Protein AF-A0A821LWZ6-F1 (afdb_monomer)

Solvent-accessible surface area (backbone atoms only — not comparable to full-atom values): 9402 Å² total; per-residue (Å²): 133,63,68,78,78,70,54,92,80,86,89,84,86,63,91,90,54,86,70,53,83,99,54,74,56,70,86,57,78,72,82,63,74,65,95,84,53,91,88,65,79,81,50,71,67,59,50,50,51,46,51,51,29,56,57,59,69,65,64,86,78,85,86,83,87,82,83,76,86,88,65,84,54,66,72,60,50,54,41,52,56,24,51,75,71,74,58,67,51,70,69,48,52,55,56,53,56,59,69,39,74,70,42,103,70,32,74,53,63,79,37,88,76,44,58,75,54,86,84,86,69,95,46,66,85,59,46,54,61,54,50,54,54,56,51,64,77,73,109

Sequence (139 aa):
PVPFGGVNVIFFGDYLQYRPVYDAPLHTDFSLPSKKKSGKLPTEKEIQ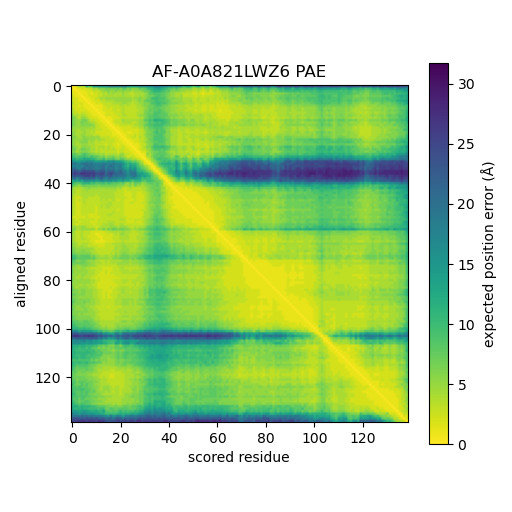QRVARSLILQINCVVKLTQQMRTEDPRYLQLLERLRHGQCNYDDYELLLTRVVGQSSVGSLHDEPWNKAPILVFRNEVQTPLNNKAAVHKA

pLDDT: mean 87.64, std 10.19, range [50.84, 98.25]

Secondary structure (DSSP, 8-state):
--GGGG--------TTSPPPTTS--TTS---SPPTT-TTPPPPHHHHHHHHHHHHHTT-----------S---HHHHHHHHHHHTT---HHHHHHHHTT-TTSTT---TTSTTGGGSPPP-S-HHHHHHHHHHHHHTT-

Radius of gyration: 22.57 Å; Cα contacts (8 Å, |Δi|>4): 52; chains: 1; bounding box: 48×43×63 Å

Foldseek 3Di:
DPQVVPDDDDDDDDPLDDADDPDGDLCDDLVDPPPPDDPDDDDPVSVVSVVSNVSVVPPPDDDDDDDDDPDPPPVVVVLVVCVSVVNHDPVSVVVVVCVDEVDPNHPDCCDPPNVPDDDDDDDPVVVVVVVVVVVVVVD

Mean predicted aligned error: 7.14 Å

Structure (mmCIF, N/CA/C/O backbone):
data_AF-A0A821LWZ6-F1
#
_entry.id   AF-A0A821LWZ6-F1
#
loop_
_atom_site.group_PDB
_atom_site.id
_atom_site.type_symbol
_atom_site.label_atom_id
_atom_site.label_alt_id
_atom_site.label_comp_id
_atom_site.label_asym_id
_atom_site.label_entity_id
_atom_site.label_seq_id
_atom_site.pdbx_PDB_ins_code
_atom_site.Cartn_x
_atom_site.Cartn_y
_atom_site.Cartn_z
_atom_site.occupancy
_atom_site.B_iso_or_equiv
_atom_site.auth_seq_id
_atom_site.auth_comp_id
_atom_site.auth_asym_id
_atom_site.auth_atom_id
_atom_site.pdbx_PDB_model_num
ATOM 1 N N . PRO A 1 1 ? -23.969 3.400 25.327 1.00 71.62 1 PRO A N 1
ATOM 2 C CA . PRO A 1 1 ? -23.957 4.304 24.149 1.00 71.62 1 PRO A CA 1
ATOM 3 C C . PRO A 1 1 ? -24.166 3.505 22.862 1.00 71.62 1 PRO A C 1
ATOM 5 O O . PRO A 1 1 ? -23.593 2.426 22.735 1.00 71.62 1 PRO A O 1
ATOM 8 N N . VAL A 1 2 ? -24.989 4.010 21.940 1.00 88.56 2 VAL A N 1
ATOM 9 C CA . VAL A 1 2 ? -25.147 3.390 20.616 1.00 88.56 2 VAL A CA 1
ATOM 10 C C . VAL A 1 2 ? -23.836 3.580 19.832 1.00 88.56 2 VAL A C 1
ATOM 12 O O . VAL A 1 2 ? -23.308 4.699 19.839 1.00 88.56 2 VAL A O 1
ATOM 15 N N . PRO A 1 3 ? -23.283 2.531 19.191 1.00 89.19 3 PRO A N 1
ATOM 16 C CA . PRO A 1 3 ? -22.088 2.639 18.352 1.00 89.19 3 PRO A CA 1
ATOM 17 C C . PRO A 1 3 ? -22.213 3.783 17.347 1.00 89.19 3 PRO A C 1
ATOM 19 O O . PRO A 1 3 ? -23.260 3.931 16.720 1.00 89.19 3 PRO A O 1
ATOM 22 N N . PHE A 1 4 ? -21.175 4.616 17.229 1.00 89.44 4 PHE A N 1
ATOM 23 C CA . PHE A 1 4 ? -21.144 5.764 16.307 1.00 89.44 4 PHE A CA 1
ATOM 24 C C . PHE A 1 4 ? -22.374 6.695 16.391 1.00 89.44 4 PHE A C 1
ATOM 26 O O . PHE A 1 4 ? -22.739 7.336 15.410 1.00 89.44 4 PHE A O 1
ATOM 33 N N . GLY A 1 5 ? -23.054 6.754 17.544 1.00 92.06 5 GLY A N 1
ATOM 34 C CA . GLY A 1 5 ? -24.268 7.561 17.706 1.00 92.06 5 GLY A CA 1
ATOM 35 C C . GLY A 1 5 ? -25.465 7.080 16.876 1.00 92.06 5 GLY A C 1
ATOM 36 O O . GLY A 1 5 ? -26.381 7.859 16.642 1.00 92.06 5 GLY A O 1
ATOM 37 N N . GLY A 1 6 ? -25.467 5.821 16.423 1.00 92.12 6 GLY A N 1
ATOM 38 C CA . GLY A 1 6 ? -26.525 5.260 15.575 1.00 92.12 6 GLY A CA 1
ATOM 39 C C . GLY A 1 6 ? -26.341 5.514 14.078 1.00 92.12 6 GLY A C 1
ATOM 40 O O . GLY A 1 6 ? -27.242 5.217 13.299 1.00 92.12 6 GLY A O 1
ATOM 41 N N . VAL A 1 7 ? -25.188 6.046 13.662 1.00 92.94 7 VAL A N 1
ATOM 42 C CA . VAL A 1 7 ? -24.859 6.263 12.249 1.00 92.94 7 VAL A CA 1
ATOM 43 C C . VAL A 1 7 ? -24.308 4.980 11.626 1.00 92.94 7 VAL A C 1
ATOM 45 O O . VAL A 1 7 ? -23.454 4.310 12.207 1.00 92.94 7 VAL A O 1
ATOM 48 N N . ASN A 1 8 ? -24.756 4.665 10.409 1.00 91.50 8 ASN A N 1
ATOM 49 C CA . ASN A 1 8 ? -24.160 3.602 9.601 1.00 91.50 8 ASN A CA 1
ATOM 50 C C . ASN A 1 8 ? -22.789 4.050 9.084 1.00 91.50 8 ASN A C 1
ATOM 52 O O . ASN A 1 8 ? -22.690 5.050 8.373 1.00 91.50 8 ASN A O 1
ATOM 56 N N . VAL A 1 9 ? -21.740 3.297 9.414 1.00 90.75 9 VAL A N 1
ATOM 57 C CA . VAL A 1 9 ? -20.360 3.613 9.025 1.00 90.75 9 VAL A CA 1
ATOM 58 C C . VAL A 1 9 ? -19.803 2.500 8.147 1.00 90.75 9 VAL A C 1
ATOM 60 O O . VAL A 1 9 ? -19.878 1.326 8.503 1.00 90.75 9 VAL A O 1
ATOM 63 N N . ILE A 1 10 ? -19.219 2.879 7.009 1.00 93.25 10 ILE A N 1
ATOM 64 C CA . ILE A 1 10 ? -18.520 1.968 6.099 1.00 93.25 10 ILE A CA 1
ATOM 65 C C . ILE A 1 10 ? -17.066 2.421 6.004 1.00 93.25 10 ILE A C 1
ATOM 67 O O . ILE A 1 10 ? -16.788 3.573 5.672 1.00 93.25 10 ILE A O 1
ATOM 71 N N . PHE A 1 11 ? -16.139 1.508 6.289 1.00 91.25 11 PHE A N 1
ATOM 72 C CA . PHE A 1 11 ? -14.706 1.752 6.168 1.00 91.25 11 PHE A CA 1
ATOM 73 C C . PHE A 1 11 ? -14.167 1.120 4.886 1.00 91.25 11 PHE A C 1
ATOM 75 O O . PHE A 1 11 ? -14.448 -0.040 4.592 1.00 91.25 11 PHE A O 1
ATOM 82 N N . PHE A 1 12 ? -13.334 1.868 4.165 1.00 93.25 12 PHE A N 1
ATOM 83 C CA . PHE A 1 12 ? -12.566 1.376 3.025 1.00 93.25 12 PHE A CA 1
ATOM 84 C C . PHE A 1 12 ? -11.083 1.579 3.305 1.00 93.25 12 PHE A C 1
ATOM 86 O O . PHE A 1 12 ? -10.682 2.604 3.855 1.00 93.25 12 PHE A O 1
ATOM 93 N N . GLY A 1 13 ? -10.258 0.613 2.920 1.00 91.12 13 GLY A N 1
ATOM 94 C CA . GLY A 1 13 ? -8.819 0.740 3.072 1.00 91.12 13 GLY A CA 1
ATOM 95 C C . GLY A 1 13 ? -8.074 -0.557 2.818 1.00 91.12 13 GLY A C 1
ATOM 96 O O . GLY A 1 13 ? -8.663 -1.610 2.580 1.00 91.12 13 GLY A O 1
ATOM 97 N N . ASP A 1 14 ? -6.755 -0.452 2.893 1.00 91.12 14 ASP A N 1
ATOM 98 C CA . ASP A 1 14 ? -5.827 -1.567 2.803 1.00 91.12 14 ASP A CA 1
ATOM 99 C C . ASP A 1 14 ? -4.796 -1.427 3.929 1.00 91.12 14 ASP A C 1
ATOM 101 O O . ASP A 1 14 ? -4.013 -0.478 3.955 1.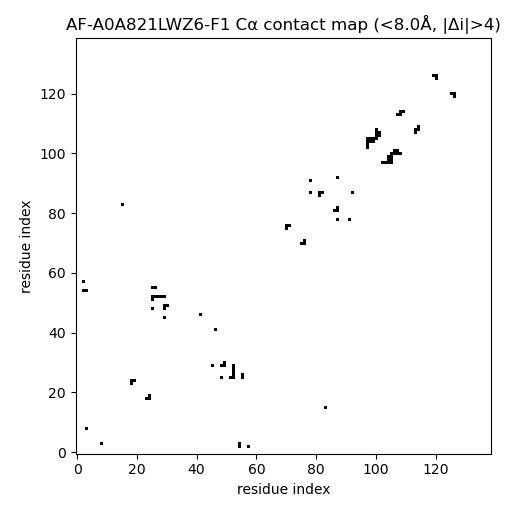00 91.12 14 ASP A O 1
ATOM 105 N N . TYR A 1 15 ? -4.798 -2.368 4.875 1.00 86.06 15 TYR A N 1
ATOM 106 C CA . TYR A 1 15 ? -3.916 -2.327 6.045 1.00 86.06 15 TYR A CA 1
ATOM 107 C C . TYR A 1 15 ? -2.433 -2.544 5.723 1.00 86.06 15 TYR A C 1
ATOM 109 O O . TYR A 1 15 ? -1.598 -2.364 6.607 1.00 86.06 15 TYR A O 1
ATOM 117 N N . LEU A 1 16 ? -2.103 -2.918 4.485 1.00 87.38 16 LEU A N 1
ATOM 118 C CA . LEU A 1 16 ? -0.723 -3.064 4.021 1.00 87.38 16 LEU A CA 1
ATOM 119 C C . LEU A 1 16 ? -0.162 -1.780 3.397 1.00 87.38 16 LEU A C 1
ATOM 121 O O . LEU A 1 16 ? 0.987 -1.759 2.962 1.00 87.38 16 LEU A O 1
ATOM 125 N N . GLN A 1 17 ? -0.950 -0.703 3.371 1.00 88.06 17 GLN A N 1
ATOM 126 C CA . GLN A 1 17 ? -0.466 0.631 3.026 1.00 88.06 17 GLN A CA 1
ATOM 127 C C . GLN A 1 17 ? 0.216 1.313 4.227 1.00 88.06 17 GLN A C 1
ATOM 129 O O . GLN A 1 17 ? 0.478 0.703 5.267 1.00 88.06 17 GLN A O 1
ATOM 134 N N . TYR A 1 18 ? 0.555 2.596 4.073 1.00 90.38 18 TYR A N 1
ATOM 135 C CA . TYR A 1 18 ? 1.236 3.365 5.107 1.00 90.38 18 TYR A CA 1
ATOM 136 C C . TYR A 1 18 ? 0.435 3.419 6.408 1.00 90.38 18 TYR A C 1
ATOM 138 O O . TYR A 1 18 ? -0.776 3.644 6.426 1.00 90.38 18 TYR A O 1
ATOM 146 N N . ARG A 1 19 ? 1.148 3.253 7.522 1.00 91.75 19 ARG A N 1
ATOM 147 C CA . ARG A 1 19 ? 0.584 3.471 8.854 1.00 91.75 19 ARG A CA 1
ATOM 148 C C . ARG A 1 19 ? 0.272 4.959 9.054 1.00 91.75 19 ARG A C 1
ATOM 150 O O . ARG A 1 19 ? 0.945 5.796 8.448 1.00 91.75 19 ARG A O 1
ATOM 157 N N . PRO A 1 20 ? -0.681 5.298 9.940 1.00 91.38 20 PRO A N 1
ATOM 158 C CA . PRO A 1 20 ? -0.900 6.680 10.349 1.00 91.38 20 PRO A CA 1
ATOM 159 C C . PRO A 1 20 ? 0.406 7.340 10.807 1.00 91.38 20 PRO A C 1
ATOM 161 O O . PRO A 1 20 ? 1.156 6.772 11.603 1.00 91.38 20 PRO A O 1
ATOM 164 N N . VAL A 1 21 ? 0.696 8.537 10.299 1.00 92.12 21 VAL A N 1
ATOM 165 C CA . VAL A 1 21 ? 1.895 9.288 10.690 1.00 92.12 21 VAL A CA 1
ATOM 166 C C . VAL A 1 21 ? 1.672 9.872 12.086 1.00 92.12 21 VAL A C 1
ATOM 168 O O . VAL A 1 21 ? 0.629 10.464 12.343 1.00 92.12 21 VAL A O 1
ATOM 171 N N . TYR A 1 22 ? 2.643 9.699 12.987 1.00 89.75 22 TYR A N 1
ATOM 172 C CA . TYR A 1 22 ? 2.572 10.123 14.399 1.00 89.75 22 TYR A CA 1
ATOM 173 C C . TYR A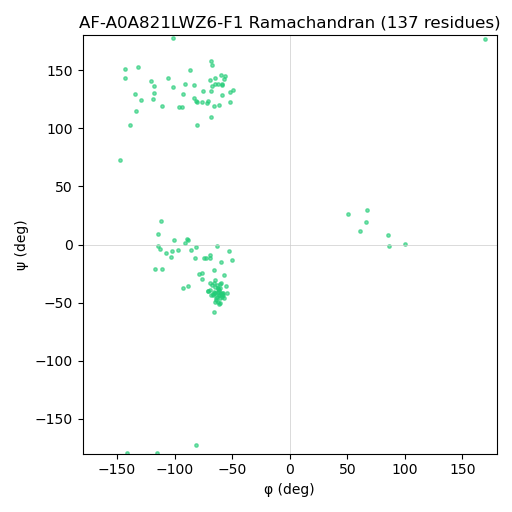 1 22 ? 1.457 9.478 15.239 1.00 89.75 22 TYR A C 1
ATOM 175 O O . TYR A 1 22 ? 1.222 9.886 16.382 1.00 89.75 22 TYR A O 1
ATOM 183 N N . ASP A 1 23 ? 0.803 8.437 14.724 1.00 88.94 23 ASP A N 1
ATOM 184 C CA . ASP A 1 23 ? -0.220 7.713 15.467 1.00 88.94 23 ASP A CA 1
ATOM 185 C C . ASP A 1 23 ? -0.173 6.202 15.222 1.00 88.94 23 ASP A C 1
ATOM 187 O O . ASP A 1 23 ? 0.705 5.685 14.529 1.00 88.94 23 ASP A O 1
ATOM 191 N N . ALA A 1 24 ? -1.087 5.474 15.855 1.00 87.44 24 ALA A N 1
ATOM 192 C CA . ALA A 1 24 ? -1.168 4.025 15.770 1.00 87.44 24 ALA A CA 1
ATOM 193 C C . ALA A 1 24 ? -2.348 3.572 14.888 1.00 87.44 24 ALA A C 1
ATOM 195 O O . ALA A 1 24 ? -3.422 4.173 14.940 1.00 87.44 24 ALA A O 1
ATOM 196 N N . PRO A 1 25 ? -2.198 2.486 14.105 1.00 88.81 25 PRO A N 1
ATOM 197 C CA . PRO A 1 25 ? -3.319 1.864 13.406 1.00 88.81 25 PRO A CA 1
ATOM 198 C C . PRO A 1 25 ? -4.445 1.470 14.365 1.00 88.81 25 PRO A C 1
ATOM 200 O O . PRO A 1 25 ? -4.183 0.995 15.469 1.00 88.81 25 PRO A O 1
ATOM 203 N N . LEU A 1 26 ? -5.696 1.569 13.918 1.00 84.12 26 LEU A N 1
ATOM 204 C CA . LEU A 1 26 ? -6.865 1.282 14.761 1.00 84.12 26 LEU A CA 1
ATOM 205 C C . LEU A 1 26 ? -6.983 -0.188 15.200 1.00 84.12 26 LEU A C 1
ATOM 207 O O . LEU A 1 26 ? -7.612 -0.479 16.213 1.00 84.12 26 LEU A O 1
ATOM 211 N N . HIS A 1 27 ? -6.352 -1.106 14.464 1.00 81.88 27 HIS A N 1
ATOM 212 C CA . HIS A 1 27 ? -6.270 -2.524 14.824 1.00 81.88 27 HIS A CA 1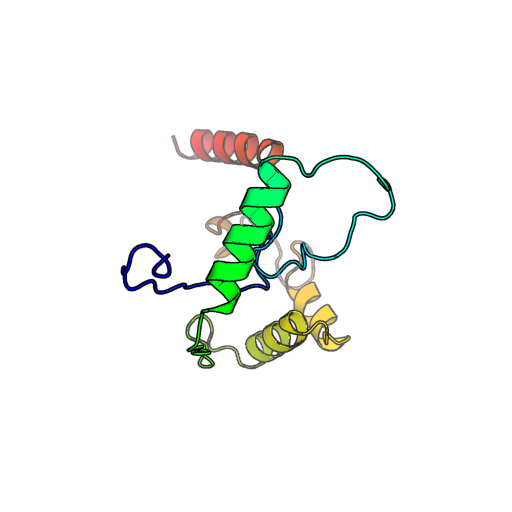
ATOM 213 C C . HIS A 1 27 ? -5.163 -2.828 15.850 1.00 81.88 27 HIS A C 1
ATOM 215 O O . HIS A 1 27 ? -5.009 -3.978 16.260 1.00 81.88 27 HIS A O 1
ATOM 221 N N . THR A 1 28 ? -4.377 -1.827 16.263 1.00 86.75 28 THR A N 1
ATOM 222 C CA . THR A 1 28 ? -3.359 -1.996 17.307 1.00 86.75 28 THR A CA 1
ATOM 223 C C . THR A 1 28 ? -4.028 -2.398 18.614 1.00 86.75 28 THR A C 1
ATOM 225 O O . THR A 1 28 ? -5.072 -1.866 18.993 1.00 86.75 28 THR A O 1
ATOM 228 N N . ASP A 1 29 ? -3.424 -3.340 19.331 1.00 83.25 29 ASP A N 1
ATOM 229 C CA . ASP A 1 29 ? -3.902 -3.701 20.655 1.00 83.25 29 ASP A CA 1
ATOM 230 C C . ASP A 1 29 ? -3.415 -2.701 21.716 1.00 83.25 29 ASP A C 1
ATOM 232 O O . ASP A 1 29 ? -2.263 -2.733 22.145 1.00 83.25 29 ASP A O 1
ATOM 236 N N . PHE A 1 30 ? -4.313 -1.807 22.141 1.00 79.12 30 PHE A N 1
ATOM 237 C CA . PHE A 1 30 ? -4.072 -0.821 23.204 1.00 79.12 30 PHE A CA 1
ATOM 238 C C . PHE A 1 30 ? -4.419 -1.335 24.616 1.00 79.12 30 PHE A C 1
ATOM 240 O O . PHE A 1 30 ? -4.397 -0.560 25.581 1.00 79.12 30 PHE A O 1
ATOM 247 N N . SER A 1 31 ? -4.801 -2.613 24.751 1.00 68.50 31 SER A N 1
ATOM 248 C CA . SER A 1 31 ? -5.115 -3.224 26.050 1.00 68.50 31 SER A CA 1
ATOM 249 C C . SER A 1 31 ? -3.860 -3.617 26.832 1.00 68.50 31 SER A C 1
ATOM 251 O O . SER A 1 31 ? -3.886 -3.626 28.064 1.00 68.50 31 SER A O 1
ATOM 253 N N . LEU A 1 32 ? -2.745 -3.870 26.139 1.00 63.47 32 LEU A N 1
ATOM 254 C CA . LEU A 1 32 ? -1.478 -4.202 26.774 1.00 63.47 32 LEU A CA 1
ATOM 255 C C . LEU A 1 32 ? -0.902 -2.963 27.475 1.00 63.47 32 LEU A C 1
ATOM 257 O O . LEU A 1 32 ? -0.670 -1.938 26.824 1.00 63.47 32 LEU A O 1
ATOM 261 N N . PRO A 1 33 ? -0.625 -3.026 28.790 1.00 57.06 33 PRO A N 1
ATOM 262 C CA . PRO A 1 33 ? 0.108 -1.969 29.460 1.00 57.06 33 PRO A CA 1
ATOM 263 C C . PRO A 1 33 ? 1.471 -1.824 28.783 1.00 57.06 33 PRO A C 1
ATOM 265 O O . PRO A 1 33 ? 2.213 -2.801 28.642 1.00 57.06 33 PRO A O 1
ATOM 268 N N . SER A 1 34 ? 1.835 -0.603 28.388 1.00 60.03 34 SER A N 1
ATOM 269 C CA . SER A 1 34 ? 3.231 -0.309 28.075 1.00 60.03 34 SER A CA 1
ATOM 270 C C . SER A 1 34 ? 4.069 -0.773 29.265 1.00 60.03 34 SER A C 1
ATOM 272 O O . SER A 1 34 ? 3.847 -0.309 30.386 1.00 60.03 34 SER A O 1
ATOM 274 N N . LYS A 1 35 ? 5.034 -1.677 29.033 1.00 56.50 35 LYS A N 1
ATOM 275 C CA . LYS A 1 35 ? 5.924 -2.261 30.061 1.00 56.50 35 LYS A CA 1
ATOM 276 C C . LYS A 1 35 ? 6.647 -1.216 30.938 1.00 56.50 35 LYS A C 1
ATOM 278 O O . LYS A 1 35 ? 7.356 -1.581 31.863 1.00 56.50 35 LYS A O 1
ATOM 283 N N . LYS A 1 36 ? 6.507 0.079 30.637 1.00 55.12 36 LYS A N 1
ATOM 284 C CA . LYS A 1 36 ? 7.231 1.195 31.245 1.00 55.12 36 LYS A CA 1
ATOM 285 C C . LYS A 1 36 ? 6.498 1.929 32.376 1.00 55.12 36 LYS A C 1
ATOM 287 O O . LYS A 1 36 ? 7.096 2.849 32.925 1.00 55.12 36 LYS A O 1
ATOM 292 N N . LYS A 1 37 ? 5.234 1.628 32.712 1.00 54.84 37 LYS A N 1
ATOM 293 C CA . LYS A 1 37 ? 4.480 2.451 33.687 1.00 54.84 37 LYS A CA 1
ATOM 294 C C . LYS A 1 37 ? 3.473 1.655 34.526 1.00 54.84 37 LYS A C 1
ATOM 296 O O . LYS A 1 37 ? 2.267 1.801 34.349 1.00 54.84 37 LYS A O 1
ATOM 301 N N . SER A 1 38 ? 3.944 0.855 35.479 1.00 57.72 38 SER A N 1
ATOM 302 C CA . SER A 1 38 ? 3.088 0.454 36.601 1.00 57.72 38 SER A CA 1
ATOM 303 C C . SER A 1 38 ? 2.758 1.703 37.439 1.00 57.72 38 SER A C 1
ATOM 305 O O . SER A 1 38 ? 3.656 2.389 37.918 1.00 57.72 38 SER A O 1
ATOM 307 N N . GLY A 1 39 ? 1.471 2.050 37.558 1.00 66.06 39 GLY A N 1
ATOM 308 C CA . GLY A 1 39 ? 0.983 3.076 38.495 1.00 66.06 39 GLY A CA 1
ATOM 309 C C . GLY A 1 39 ? 0.683 4.482 37.948 1.00 66.06 39 GLY A C 1
ATOM 310 O O . GLY A 1 39 ? 0.246 5.327 38.724 1.00 66.06 39 GLY A O 1
ATOM 311 N N . LYS A 1 40 ? 0.856 4.772 36.647 1.00 74.31 40 LYS A N 1
ATOM 312 C CA . LYS A 1 40 ? 0.378 6.047 36.058 1.00 74.31 40 LYS A CA 1
ATOM 313 C C . LYS A 1 40 ? -1.048 5.909 35.520 1.00 74.31 40 LYS A C 1
ATOM 315 O O . LYS A 1 40 ? -1.356 4.917 34.862 1.00 74.31 40 LYS A O 1
ATOM 320 N N . LEU A 1 41 ? -1.887 6.923 35.763 1.00 81.12 41 LEU A N 1
ATOM 321 C CA . LEU A 1 41 ? -3.203 7.027 35.127 1.00 81.12 41 LEU A CA 1
ATOM 322 C C . LEU A 1 41 ? -3.053 7.079 33.592 1.00 81.12 41 LEU A C 1
ATOM 324 O O . LEU A 1 41 ? -2.080 7.669 33.107 1.00 81.12 41 LEU A O 1
ATOM 328 N N . PRO A 1 42 ? -4.002 6.495 32.833 1.00 82.50 42 PRO A N 1
ATOM 329 C CA . PRO A 1 42 ? -4.035 6.620 31.382 1.00 82.50 42 PRO A CA 1
ATOM 330 C C . PRO A 1 42 ? -4.129 8.084 30.954 1.00 82.50 42 PRO A C 1
ATOM 332 O O . PRO A 1 42 ? -4.892 8.866 31.520 1.00 82.50 42 PRO A O 1
ATOM 335 N N . THR A 1 43 ? -3.372 8.442 29.927 1.00 88.50 43 THR A N 1
ATOM 336 C CA . THR A 1 43 ? -3.514 9.719 29.226 1.00 88.50 43 THR A CA 1
ATOM 337 C C . THR A 1 43 ? -4.827 9.762 28.446 1.00 88.50 43 THR A C 1
ATOM 339 O O . THR A 1 43 ? -5.371 8.725 28.063 1.00 88.50 43 THR A O 1
ATOM 342 N N . GLU A 1 44 ? -5.313 10.965 28.138 1.00 90.81 44 GLU A N 1
ATOM 343 C CA . GLU A 1 44 ? -6.499 11.144 27.291 1.00 90.81 44 GLU A CA 1
ATOM 344 C C . GLU A 1 44 ? -6.355 10.423 25.942 1.00 90.81 44 GLU A C 1
ATOM 346 O O . GLU A 1 44 ? -7.271 9.724 25.514 1.00 90.81 44 GLU A O 1
ATOM 351 N N . LYS A 1 45 ? -5.170 10.495 25.320 1.00 88.00 45 LYS A N 1
ATOM 352 C CA . LYS A 1 45 ? -4.872 9.783 24.071 1.00 88.00 45 LYS A CA 1
ATOM 353 C C . LYS A 1 45 ? -5.039 8.267 24.218 1.00 88.00 45 LYS A C 1
ATOM 355 O O . LYS A 1 45 ? -5.660 7.637 23.367 1.00 88.00 45 LYS A O 1
ATOM 360 N N . GLU A 1 46 ? -4.528 7.674 25.297 1.00 87.25 46 GLU A N 1
ATOM 361 C CA . GLU A 1 46 ? -4.679 6.233 25.555 1.00 87.25 46 GLU A CA 1
ATOM 362 C C . GLU A 1 46 ? -6.149 5.848 25.783 1.00 87.25 46 GLU A C 1
ATOM 364 O O . GLU A 1 46 ? -6.588 4.787 25.336 1.00 87.25 46 GLU A O 1
ATOM 369 N N . ILE A 1 47 ? -6.933 6.713 26.437 1.00 88.88 47 ILE A N 1
ATOM 370 C CA . ILE A 1 47 ? -8.379 6.513 26.608 1.00 88.88 47 ILE A CA 1
ATOM 371 C C . ILE A 1 47 ? -9.080 6.549 25.245 1.00 88.88 47 ILE A C 1
ATOM 373 O O . ILE A 1 47 ? -9.816 5.617 24.915 1.00 88.88 47 ILE A O 1
ATOM 377 N N . GLN A 1 48 ? -8.813 7.569 24.426 1.00 89.62 48 GLN A N 1
ATOM 378 C CA . GLN A 1 48 ? -9.391 7.706 23.086 1.00 89.62 48 GLN A CA 1
ATOM 379 C C . GLN A 1 48 ? -9.035 6.515 22.186 1.00 89.62 48 GLN A C 1
ATOM 381 O O . GLN A 1 48 ? -9.912 5.974 21.518 1.00 89.62 48 GLN A O 1
ATOM 386 N N . GLN A 1 49 ? -7.788 6.037 22.218 1.00 89.56 49 GLN A N 1
ATOM 387 C CA . GLN A 1 49 ? -7.352 4.859 21.460 1.00 89.56 49 GLN A CA 1
ATOM 388 C C . GLN A 1 49 ? -8.089 3.581 21.887 1.00 89.56 49 GLN A C 1
ATOM 390 O O . GLN A 1 49 ? -8.509 2.790 21.040 1.00 89.56 49 GLN A O 1
ATOM 395 N N . ARG A 1 50 ? -8.309 3.385 23.194 1.00 88.00 50 ARG A N 1
ATOM 396 C CA . ARG A 1 50 ? -9.093 2.250 23.712 1.00 88.00 50 ARG A CA 1
ATOM 397 C C . ARG A 1 50 ? -10.559 2.321 23.285 1.00 88.00 50 ARG A C 1
ATOM 399 O O . ARG A 1 50 ? -11.121 1.298 22.893 1.00 88.00 50 ARG A O 1
ATOM 406 N N . VAL A 1 51 ? -11.163 3.510 23.318 1.00 89.38 51 VAL A N 1
ATOM 407 C CA . VAL A 1 51 ? -12.537 3.734 22.837 1.00 89.38 51 VAL A CA 1
ATOM 408 C C . VAL A 1 51 ? -12.631 3.482 21.331 1.00 89.38 51 VAL A C 1
ATOM 410 O O . VAL A 1 51 ? -13.503 2.733 20.895 1.00 89.38 51 VAL A O 1
ATOM 413 N N . ALA A 1 52 ? -11.707 4.032 20.541 1.00 89.69 52 ALA A N 1
ATOM 414 C CA . ALA A 1 52 ? -11.661 3.838 19.096 1.00 89.69 52 ALA A CA 1
ATOM 415 C C . ALA A 1 52 ? -11.523 2.354 18.729 1.00 89.69 52 ALA A C 1
ATOM 417 O O . ALA A 1 52 ? -12.257 1.857 17.877 1.00 89.69 52 ALA A O 1
ATOM 418 N N . ARG A 1 53 ? -10.656 1.610 19.427 1.00 88.94 53 ARG A N 1
ATOM 419 C CA . ARG A 1 53 ? -10.534 0.158 19.244 1.00 88.94 53 ARG A CA 1
ATOM 420 C C . ARG A 1 53 ? -11.834 -0.573 19.573 1.00 88.94 53 ARG A C 1
ATOM 422 O O . ARG A 1 53 ? -12.230 -1.450 18.816 1.00 88.94 53 ARG A O 1
ATOM 429 N N . SER A 1 54 ? -12.504 -0.213 20.671 1.00 89.31 54 SER A N 1
ATOM 430 C CA . SER A 1 54 ? -13.801 -0.802 21.040 1.00 89.31 54 SER A CA 1
ATOM 431 C C . SER A 1 54 ? -14.848 -0.617 19.936 1.00 89.31 54 SER A C 1
ATOM 433 O O . SER A 1 54 ? -15.548 -1.566 19.600 1.00 89.31 54 SER A O 1
ATOM 435 N N . LEU A 1 55 ? -14.903 0.565 19.312 1.00 90.81 55 LEU A N 1
ATOM 436 C CA . LEU A 1 55 ? -15.792 0.835 18.177 1.00 90.81 55 LEU A CA 1
ATOM 437 C C . LEU A 1 55 ? -15.419 0.020 16.931 1.00 90.81 55 LEU A C 1
ATOM 439 O O . LEU A 1 55 ? -16.290 -0.530 16.268 1.00 90.81 55 LEU A O 1
ATOM 443 N N . ILE A 1 56 ? -14.128 -0.097 16.620 1.00 89.56 56 ILE A N 1
ATOM 444 C CA . ILE A 1 56 ? -13.655 -0.856 15.452 1.00 89.56 56 ILE A CA 1
ATOM 445 C C . ILE A 1 56 ? -13.915 -2.357 15.606 1.00 89.56 56 ILE A C 1
ATOM 447 O O . ILE A 1 56 ? -14.263 -3.018 14.633 1.00 89.56 56 ILE A O 1
ATOM 451 N N . LEU A 1 57 ? -13.829 -2.895 16.823 1.00 88.62 57 LEU A N 1
ATOM 452 C CA . LEU A 1 57 ? -14.175 -4.292 17.103 1.00 88.62 57 LEU A CA 1
ATOM 453 C C . LEU A 1 57 ? -15.677 -4.596 16.979 1.00 88.62 57 LEU A C 1
ATOM 455 O O . LEU A 1 57 ? -16.051 -5.764 16.975 1.00 88.62 57 LEU A O 1
ATOM 459 N N . GLN A 1 58 ? -16.535 -3.577 16.872 1.00 89.12 58 GLN A N 1
ATOM 460 C CA . GLN A 1 58 ? -17.969 -3.756 16.619 1.00 89.12 58 GLN A CA 1
ATOM 461 C C . GLN A 1 58 ? -18.298 -3.882 15.125 1.00 89.12 58 GLN A C 1
ATOM 463 O O . GLN A 1 58 ? -19.452 -4.136 14.780 1.00 89.12 58 GLN A O 1
ATOM 468 N N . ILE A 1 59 ? -17.310 -3.727 14.233 1.00 87.75 59 ILE A N 1
ATOM 469 C CA . ILE A 1 59 ? -17.478 -4.033 12.8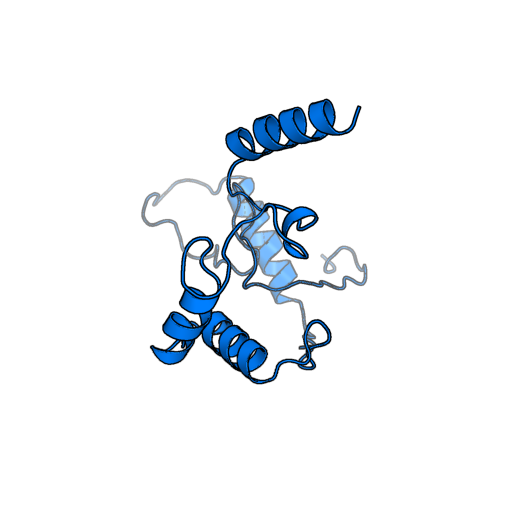09 1.00 87.75 59 ILE A CA 1
ATOM 470 C C . ILE A 1 59 ? -17.811 -5.522 12.673 1.00 87.75 59 ILE A C 1
ATOM 472 O O . ILE A 1 59 ? -17.035 -6.387 13.067 1.00 87.75 59 ILE A O 1
ATOM 476 N N . ASN A 1 60 ? -18.973 -5.815 12.097 1.00 87.94 60 ASN A N 1
ATOM 477 C CA . ASN A 1 60 ? -19.523 -7.169 11.987 1.00 87.94 60 ASN A CA 1
ATOM 478 C C . ASN A 1 60 ? -19.472 -7.739 10.560 1.00 87.94 60 ASN A C 1
ATOM 480 O O . ASN A 1 60 ? -19.781 -8.910 10.355 1.00 87.94 60 ASN A O 1
ATOM 484 N N . CYS A 1 61 ? -19.086 -6.924 9.580 1.00 93.56 61 CYS A N 1
ATOM 485 C CA . CYS A 1 61 ? -19.041 -7.292 8.174 1.00 93.56 61 CYS A CA 1
ATOM 486 C C . CYS A 1 61 ? -17.724 -6.821 7.559 1.00 93.56 61 CYS A C 1
ATOM 488 O O . CYS A 1 61 ? -17.348 -5.655 7.683 1.00 93.56 61 CYS A O 1
ATOM 490 N N . VAL A 1 62 ? -17.035 -7.737 6.881 1.00 93.12 62 VAL A N 1
ATOM 491 C CA . VAL A 1 62 ? -15.814 -7.456 6.127 1.00 93.12 62 VAL A CA 1
ATOM 492 C C . VAL A 1 62 ? -15.981 -8.030 4.730 1.00 93.12 62 VAL A C 1
ATOM 494 O O . VAL A 1 62 ? -16.221 -9.224 4.566 1.00 93.12 62 VAL A O 1
ATOM 497 N N . VAL A 1 63 ? -15.818 -7.179 3.719 1.00 95.88 63 VAL A N 1
ATOM 498 C CA . VAL A 1 63 ? -15.830 -7.578 2.309 1.00 95.88 63 VAL A CA 1
ATOM 499 C C . VAL A 1 63 ? -14.420 -7.420 1.753 1.00 95.88 63 VAL A C 1
ATOM 501 O O . VAL A 1 63 ? -13.873 -6.319 1.738 1.00 95.88 63 VAL A O 1
ATO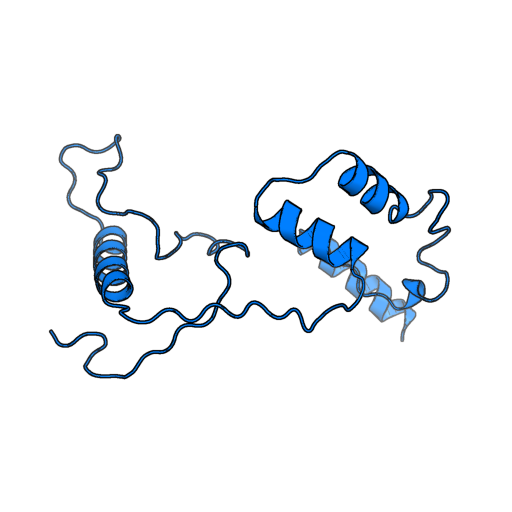M 504 N N . LYS A 1 64 ? -13.819 -8.522 1.288 1.00 94.88 64 LYS A N 1
ATOM 505 C CA . LYS A 1 64 ? -12.510 -8.510 0.622 1.00 94.88 64 LYS A CA 1
ATOM 506 C C . LYS A 1 64 ? -12.706 -8.488 -0.891 1.00 94.88 64 LYS A C 1
ATOM 508 O O . LYS A 1 64 ? -13.231 -9.442 -1.456 1.00 94.88 64 LYS A O 1
ATOM 513 N N . LEU A 1 65 ? -12.230 -7.431 -1.545 1.00 95.19 65 LEU A N 1
ATOM 514 C CA . LEU A 1 65 ? -12.144 -7.377 -3.006 1.00 95.19 65 LEU A CA 1
ATOM 515 C C . LEU A 1 65 ? -10.890 -8.137 -3.460 1.00 95.19 65 LEU A C 1
ATOM 517 O O . LEU A 1 65 ? -9.787 -7.832 -3.007 1.00 95.19 65 LEU A O 1
ATOM 521 N N . THR A 1 66 ? -11.055 -9.144 -4.318 1.00 91.56 66 THR A N 1
ATOM 522 C CA . THR A 1 66 ? -9.961 -10.036 -4.753 1.00 91.56 66 THR A CA 1
ATOM 523 C C . THR A 1 66 ? -9.573 -9.861 -6.217 1.00 91.56 66 THR A C 1
ATOM 525 O O . THR A 1 66 ? -8.456 -10.205 -6.593 1.00 91.56 66 THR A O 1
ATOM 528 N N . GLN A 1 67 ? -10.455 -9.298 -7.042 1.00 92.81 67 GLN A N 1
ATOM 529 C CA . GLN A 1 67 ? -10.172 -9.039 -8.449 1.00 92.81 67 GLN A CA 1
ATOM 530 C C . GLN A 1 67 ? -9.258 -7.814 -8.602 1.00 92.81 67 GLN A C 1
ATOM 532 O O . GLN A 1 67 ? -9.593 -6.717 -8.149 1.00 92.81 67 GLN A O 1
ATOM 537 N N . GLN A 1 68 ? -8.104 -7.995 -9.251 1.00 92.75 68 GLN A N 1
ATOM 538 C CA . GLN A 1 68 ? -7.202 -6.895 -9.588 1.00 92.75 68 GLN A CA 1
ATOM 539 C C . GLN A 1 68 ? -7.650 -6.203 -10.873 1.00 92.75 68 GLN A C 1
ATOM 541 O O . GLN A 1 68 ? -7.815 -6.842 -11.903 1.00 92.75 68 GLN A O 1
ATOM 546 N N . MET A 1 69 ? -7.816 -4.883 -10.791 1.00 94.38 69 MET A N 1
ATOM 547 C CA . MET A 1 69 ? -8.281 -4.041 -11.903 1.00 94.38 69 MET A CA 1
ATOM 548 C C . MET A 1 69 ? -7.199 -3.081 -12.423 1.00 94.38 69 MET A C 1
ATOM 550 O O . MET A 1 69 ? -7.448 -2.328 -13.356 1.00 94.38 69 MET A O 1
ATOM 554 N N . ARG A 1 70 ? -6.016 -3.038 -11.787 1.00 94.00 70 ARG A N 1
ATOM 555 C CA . ARG A 1 70 ? -4.960 -2.055 -12.106 1.00 94.00 70 ARG A CA 1
ATOM 556 C C . ARG A 1 70 ? -4.005 -2.525 -13.202 1.00 94.00 70 ARG A C 1
ATOM 558 O O . ARG A 1 70 ? -3.487 -1.704 -13.948 1.00 94.00 70 ARG A O 1
ATOM 565 N N . THR A 1 71 ? -3.703 -3.815 -13.239 1.00 93.25 71 THR A N 1
ATOM 566 C CA . THR A 1 71 ? -2.753 -4.402 -14.184 1.00 93.25 71 THR A CA 1
ATOM 567 C C . THR A 1 71 ? -3.264 -5.769 -14.606 1.00 93.25 71 THR A C 1
ATOM 569 O O . THR A 1 71 ? -3.851 -6.485 -13.795 1.00 93.25 71 THR A O 1
ATOM 572 N N . GLU A 1 72 ? -3.045 -6.100 -15.872 1.00 93.88 72 GLU A N 1
ATOM 573 C CA . GLU A 1 72 ? -3.407 -7.388 -16.467 1.00 93.88 72 GLU A CA 1
ATOM 574 C C . GLU A 1 72 ? -2.186 -8.306 -16.624 1.00 93.88 72 GLU A C 1
ATOM 576 O O . GLU A 1 72 ? -2.348 -9.465 -16.988 1.00 93.88 72 GLU A O 1
ATOM 581 N N . ASP A 1 73 ? -0.971 -7.817 -16.326 1.00 95.56 73 ASP A N 1
ATOM 582 C CA . ASP A 1 73 ? 0.270 -8.593 -16.424 1.00 95.56 73 ASP A CA 1
ATOM 583 C C . ASP A 1 73 ? 0.286 -9.702 -15.353 1.00 95.56 73 ASP A C 1
ATOM 585 O O . ASP A 1 73 ? 0.461 -9.409 -14.161 1.00 95.56 73 ASP A O 1
ATOM 589 N N . PRO A 1 74 ? 0.163 -10.989 -15.741 1.00 95.25 74 PRO A N 1
ATOM 590 C CA . PRO A 1 74 ? 0.081 -12.079 -14.777 1.00 95.25 74 PRO A CA 1
ATOM 591 C C . PRO A 1 74 ? 1.370 -12.250 -13.969 1.00 95.25 74 PRO A C 1
ATOM 593 O O . PRO A 1 74 ? 1.318 -12.615 -12.792 1.00 95.25 74 PRO A O 1
ATOM 596 N N . ARG A 1 75 ? 2.537 -11.975 -14.568 1.00 95.88 75 ARG A N 1
ATOM 597 C CA . ARG A 1 75 ? 3.831 -12.124 -13.894 1.00 95.88 75 ARG A CA 1
ATOM 598 C C . ARG A 1 75 ? 4.011 -11.045 -12.833 1.00 95.88 75 ARG A C 1
ATOM 600 O O . ARG A 1 75 ? 4.512 -11.350 -11.745 1.00 95.88 75 ARG A O 1
ATOM 607 N N . TYR A 1 76 ? 3.589 -9.817 -13.131 1.00 95.56 76 TYR A N 1
ATOM 608 C CA . TYR A 1 76 ? 3.635 -8.713 -12.177 1.00 95.56 76 TYR A CA 1
ATOM 609 C C . TYR A 1 76 ? 2.606 -8.884 -11.053 1.00 95.56 76 TYR A C 1
ATOM 611 O O . TYR A 1 76 ? 2.937 -8.684 -9.885 1.00 95.56 76 TYR A O 1
ATOM 619 N N . LEU A 1 77 ? 1.394 -9.353 -11.368 1.00 96.00 77 LEU A N 1
ATOM 620 C CA . LEU A 1 77 ? 0.370 -9.674 -10.369 1.00 96.00 77 LEU A CA 1
ATOM 621 C C . LEU A 1 77 ? 0.850 -10.709 -9.346 1.00 96.00 77 LEU A C 1
ATOM 623 O O . LEU A 1 77 ? 0.690 -10.507 -8.143 1.00 96.00 77 LEU A O 1
ATOM 627 N N . GLN A 1 78 ? 1.488 -11.787 -9.805 1.00 96.31 78 GLN A N 1
ATOM 628 C CA . GLN A 1 78 ? 2.050 -12.809 -8.918 1.00 96.31 78 GLN A CA 1
ATOM 629 C C . GLN A 1 78 ? 3.140 -12.255 -7.994 1.00 96.31 78 GLN A C 1
ATOM 631 O O . GLN A 1 78 ? 3.185 -12.615 -6.816 1.00 96.31 78 GLN A O 1
ATOM 636 N N . LEU A 1 79 ? 4.004 -11.375 -8.515 1.00 97.44 79 LEU A N 1
ATOM 637 C CA . LEU A 1 79 ? 5.008 -10.688 -7.705 1.00 97.44 79 LEU A CA 1
ATOM 638 C C . LEU A 1 79 ? 4.338 -9.845 -6.619 1.00 97.44 79 LEU A C 1
ATOM 640 O O . LEU A 1 79 ? 4.707 -9.954 -5.453 1.00 97.44 79 LEU A O 1
ATOM 644 N N . LEU A 1 80 ? 3.354 -9.015 -6.984 1.00 95.31 80 LEU A N 1
ATOM 645 C CA . LEU A 1 80 ? 2.664 -8.133 -6.040 1.00 95.31 80 LEU A CA 1
ATOM 646 C C . LEU A 1 80 ? 1.924 -8.921 -4.951 1.00 95.31 80 LEU A C 1
ATOM 648 O O . LEU A 1 80 ? 1.953 -8.514 -3.791 1.00 95.31 80 LEU A O 1
ATOM 652 N N . GLU A 1 81 ? 1.313 -10.056 -5.295 1.00 94.88 81 GLU A N 1
ATOM 653 C CA . GLU A 1 81 ? 0.640 -10.928 -4.327 1.00 94.88 81 GLU A CA 1
ATOM 654 C C . GLU A 1 81 ? 1.634 -11.554 -3.339 1.00 94.88 81 GLU A C 1
ATOM 656 O O . GLU A 1 81 ? 1.378 -11.578 -2.133 1.00 94.88 81 GLU A O 1
ATOM 661 N N . ARG A 1 82 ? 2.808 -11.995 -3.807 1.00 97.31 82 ARG A N 1
ATOM 662 C CA . ARG A 1 82 ? 3.874 -12.480 -2.919 1.00 97.31 82 ARG A CA 1
ATOM 663 C C . ARG A 1 82 ? 4.442 -11.366 -2.050 1.00 97.31 82 ARG A C 1
ATOM 665 O O . ARG A 1 82 ? 4.594 -11.559 -0.846 1.00 97.31 82 ARG A O 1
ATOM 672 N N . LEU A 1 83 ? 4.689 -10.186 -2.621 1.00 95.81 83 LEU A N 1
ATOM 673 C CA . LEU A 1 83 ? 5.174 -9.013 -1.887 1.00 95.81 83 LEU A CA 1
ATOM 674 C C . LEU A 1 83 ? 4.219 -8.636 -0.752 1.00 95.81 83 LEU A C 1
ATOM 676 O O . LEU A 1 83 ? 4.653 -8.404 0.375 1.00 95.81 83 LEU A O 1
ATOM 680 N N . ARG A 1 84 ? 2.914 -8.655 -1.034 1.00 94.38 84 ARG A N 1
ATOM 681 C CA . ARG A 1 84 ? 1.840 -8.386 -0.074 1.00 94.38 84 ARG A CA 1
ATOM 682 C C . ARG A 1 84 ? 1.902 -9.289 1.163 1.00 94.38 84 ARG A C 1
ATOM 684 O O . ARG A 1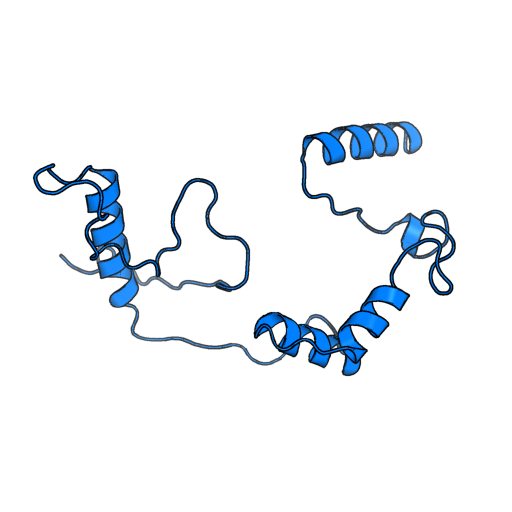 84 ? 1.598 -8.835 2.262 1.00 94.38 84 ARG A O 1
ATOM 691 N N . HIS A 1 85 ? 2.314 -10.542 0.988 1.00 94.88 85 HIS A N 1
ATOM 692 C CA . HIS A 1 85 ? 2.397 -11.542 2.056 1.00 94.88 85 HIS A CA 1
ATOM 693 C C . HIS A 1 85 ? 3.820 -11.750 2.598 1.00 94.88 85 HIS A C 1
ATOM 695 O O . HIS A 1 85 ? 4.024 -12.618 3.444 1.00 94.88 85 HIS A O 1
ATOM 701 N N . GLY A 1 86 ? 4.807 -10.975 2.133 1.00 95.56 86 GLY A N 1
ATOM 702 C CA . GLY A 1 86 ? 6.210 -11.161 2.516 1.00 95.56 86 GLY A CA 1
ATOM 703 C C . GLY A 1 86 ? 6.815 -12.474 2.003 1.00 95.56 86 GLY A C 1
ATOM 704 O O . GLY A 1 86 ? 7.687 -13.043 2.648 1.00 95.56 86 GLY A O 1
ATOM 705 N N . GLN A 1 87 ? 6.335 -12.967 0.860 1.00 98.00 87 GLN A N 1
ATOM 706 C CA . GLN A 1 87 ? 6.698 -14.253 0.252 1.00 98.00 87 GLN A CA 1
ATOM 707 C C . GLN A 1 87 ? 7.482 -14.093 -1.060 1.00 98.00 87 GLN A C 1
ATOM 709 O O . GLN A 1 87 ? 7.493 -15.005 -1.885 1.00 98.00 87 GLN A O 1
ATOM 714 N N . CYS A 1 88 ? 8.092 -12.927 -1.301 1.00 98.25 88 CYS A N 1
ATOM 715 C CA . CYS A 1 88 ? 8.909 -12.710 -2.496 1.00 98.25 88 CYS A CA 1
ATOM 716 C C . CYS A 1 88 ? 10.038 -13.738 -2.595 1.00 98.25 88 CYS A C 1
ATOM 718 O O . CYS A 1 88 ? 10.650 -14.109 -1.592 1.00 98.25 88 CYS A O 1
ATOM 720 N N . ASN A 1 89 ? 10.324 -14.163 -3.821 1.00 97.62 89 ASN A N 1
ATOM 721 C CA . ASN A 1 89 ? 11.399 -15.099 -4.125 1.00 97.62 89 ASN A CA 1
ATOM 722 C C . ASN A 1 89 ? 12.493 -14.437 -4.980 1.00 97.62 89 ASN A C 1
ATOM 724 O O . ASN A 1 89 ? 12.421 -13.250 -5.304 1.00 97.62 89 ASN A O 1
ATOM 728 N N . TYR A 1 90 ? 13.522 -15.209 -5.333 1.00 98.00 90 TYR A N 1
ATOM 729 C CA . TYR A 1 90 ? 14.640 -14.707 -6.132 1.00 98.00 90 TYR A CA 1
ATOM 730 C C . TYR A 1 90 ? 14.199 -14.236 -7.529 1.00 98.00 90 TYR A C 1
ATOM 732 O O . TYR A 1 90 ? 14.636 -13.188 -7.993 1.00 98.00 90 TYR A O 1
ATOM 740 N N . ASP A 1 91 ? 13.245 -14.925 -8.159 1.00 97.44 91 ASP A N 1
ATOM 741 C CA . ASP A 1 91 ? 12.726 -14.531 -9.475 1.00 97.44 91 ASP A CA 1
ATOM 742 C C . ASP A 1 91 ? 11.992 -13.182 -9.442 1.00 97.44 91 ASP A C 1
ATOM 744 O O . ASP A 1 91 ? 11.943 -12.468 -10.445 1.00 97.44 91 ASP A O 1
ATOM 748 N N . ASP A 1 92 ? 11.363 -12.832 -8.316 1.00 97.94 92 ASP A N 1
ATOM 749 C CA . ASP A 1 92 ? 10.747 -11.516 -8.120 1.00 97.94 92 ASP A CA 1
ATOM 750 C C . ASP A 1 92 ? 11.796 -10.412 -8.010 1.00 97.94 92 ASP A C 1
ATOM 752 O O . ASP A 1 92 ? 11.605 -9.326 -8.557 1.00 97.94 92 ASP A O 1
ATOM 756 N N . TYR A 1 93 ? 12.905 -10.699 -7.329 1.00 95.88 93 TYR A N 1
ATOM 757 C CA . TYR A 1 93 ? 14.042 -9.791 -7.238 1.00 95.88 93 TYR A CA 1
ATOM 758 C C . TYR A 1 93 ? 14.659 -9.534 -8.619 1.00 95.88 93 TYR A C 1
ATOM 760 O O . TYR A 1 93 ? 14.785 -8.375 -9.017 1.00 95.88 93 TYR A O 1
ATOM 768 N N . GLU A 1 94 ? 14.943 -10.590 -9.382 1.00 94.75 94 GLU A N 1
ATOM 769 C CA . GLU A 1 94 ? 15.466 -10.481 -10.751 1.00 94.75 94 GLU A CA 1
ATOM 770 C C . GLU A 1 94 ? 14.516 -9.689 -11.659 1.00 94.75 94 GLU A C 1
ATOM 772 O O . GLU A 1 94 ? 14.947 -8.800 -12.394 1.00 94.75 94 GLU A O 1
ATOM 777 N N . LEU A 1 95 ? 13.201 -9.924 -11.556 1.00 94.06 95 LEU A N 1
ATOM 778 C CA . LEU A 1 95 ? 12.215 -9.145 -12.306 1.00 94.06 95 LEU A CA 1
ATOM 779 C C . LEU A 1 95 ? 12.290 -7.647 -11.973 1.00 94.06 95 LEU A C 1
ATOM 781 O O . LEU A 1 95 ? 12.217 -6.819 -12.882 1.00 94.06 95 LEU A O 1
ATOM 785 N N . LEU A 1 96 ? 12.444 -7.275 -10.701 1.00 93.75 96 LEU A N 1
ATOM 786 C CA . LEU A 1 96 ? 12.570 -5.870 -10.301 1.00 93.75 96 LEU A CA 1
ATOM 787 C C . LEU A 1 96 ? 13.893 -5.246 -10.761 1.00 93.75 96 LEU A C 1
ATOM 789 O O . LEU A 1 96 ? 13.897 -4.070 -11.126 1.00 93.75 96 LEU A O 1
ATOM 793 N N . LEU A 1 97 ? 14.986 -6.014 -10.814 1.00 92.06 97 LEU A N 1
ATOM 794 C CA . LEU A 1 97 ? 16.262 -5.537 -11.359 1.00 92.06 97 LEU A CA 1
ATOM 795 C C . LEU A 1 97 ? 16.140 -5.116 -12.826 1.00 92.06 97 LEU A C 1
ATOM 797 O O . LEU A 1 97 ? 16.710 -4.101 -13.220 1.00 92.06 97 LEU A O 1
ATOM 801 N N . THR A 1 98 ? 15.288 -5.785 -13.612 1.00 90.19 98 THR A N 1
ATOM 802 C CA . THR A 1 98 ? 14.979 -5.347 -14.987 1.00 90.19 98 THR A CA 1
ATOM 803 C C . THR A 1 98 ? 14.287 -3.979 -15.066 1.00 90.19 98 THR A C 1
ATOM 805 O O . THR A 1 98 ? 13.973 -3.512 -16.158 1.00 90.19 98 THR A O 1
ATOM 808 N N . ARG A 1 99 ? 14.000 -3.305 -13.950 1.00 88.38 99 ARG A N 1
ATOM 809 C CA . ARG A 1 99 ? 13.379 -1.971 -13.923 1.00 88.38 99 ARG A CA 1
ATOM 810 C C . ARG A 1 99 ? 14.300 -0.895 -13.349 1.00 88.38 99 ARG A C 1
ATOM 812 O O . ARG A 1 99 ? 13.855 0.231 -13.139 1.00 88.38 99 ARG A O 1
ATOM 819 N N . VAL A 1 100 ? 15.574 -1.214 -13.119 1.00 89.12 100 VAL A N 1
ATOM 820 C CA . VAL A 1 100 ? 16.584 -0.247 -12.680 1.00 89.12 100 VAL A CA 1
ATOM 821 C C . VAL A 1 100 ? 17.104 0.542 -13.883 1.00 89.12 100 VAL A C 1
ATOM 823 O O . VAL A 1 100 ? 17.605 -0.023 -14.853 1.00 89.12 100 VAL A O 1
ATOM 826 N N . VAL A 1 101 ? 16.994 1.869 -13.809 1.00 86.69 101 VAL A N 1
ATOM 827 C CA . VAL A 1 101 ? 17.522 2.785 -14.831 1.00 86.69 101 VAL A CA 1
ATOM 828 C C . VAL A 1 101 ? 19.046 2.691 -14.889 1.00 86.69 101 VAL A C 1
ATOM 830 O O . VAL A 1 101 ? 19.707 2.659 -13.852 1.00 86.69 101 VAL A O 1
ATOM 833 N N . GLY A 1 102 ? 19.603 2.688 -16.098 1.00 77.81 102 GLY A N 1
ATOM 834 C CA . GLY A 1 102 ? 21.040 2.572 -16.351 1.00 77.81 102 GLY A CA 1
ATOM 835 C C . GLY A 1 102 ? 21.541 1.128 -16.422 1.00 77.81 102 GLY A C 1
ATOM 836 O O . GLY A 1 102 ? 22.725 0.909 -16.668 1.00 77.81 102 GLY A O 1
ATOM 837 N N . GLN A 1 103 ? 20.657 0.144 -16.234 1.00 74.00 103 GLN A N 1
ATOM 838 C CA . GLN A 1 103 ? 20.904 -1.259 -16.570 1.00 74.00 103 GLN A CA 1
ATOM 839 C C . GLN A 1 103 ? 20.225 -1.625 -17.901 1.00 74.00 103 GLN A C 1
ATOM 841 O O . GLN A 1 103 ? 19.546 -0.807 -18.519 1.00 74.00 103 GLN A O 1
ATOM 846 N N . SER A 1 104 ? 20.422 -2.866 -18.345 1.00 66.31 104 SER A N 1
ATOM 847 C CA . SER A 1 104 ? 20.141 -3.428 -19.678 1.00 66.31 104 SER A CA 1
ATOM 848 C C . SER A 1 104 ? 18.743 -3.179 -20.275 1.00 66.31 104 SER A C 1
ATOM 850 O O . SER A 1 104 ? 18.532 -3.451 -21.452 1.00 66.31 104 SER A O 1
ATOM 852 N N . SER A 1 105 ? 17.778 -2.711 -19.488 1.00 71.56 105 SER A N 1
ATOM 853 C CA . SER A 1 105 ? 16.355 -2.624 -19.833 1.00 71.56 105 SER A CA 1
ATOM 854 C C . SER A 1 105 ? 15.783 -1.201 -19.863 1.00 71.56 105 SER A C 1
ATOM 856 O O . SER A 1 105 ? 14.751 -0.989 -20.500 1.00 71.56 105 SER A O 1
ATOM 858 N N . VAL A 1 106 ? 16.418 -0.224 -19.202 1.00 78.44 106 VAL A N 1
ATOM 859 C CA . VAL A 1 106 ? 16.008 1.192 -19.226 1.00 78.44 106 VAL A CA 1
ATOM 860 C C . VAL A 1 106 ? 17.256 2.064 -19.337 1.00 78.44 106 VAL A C 1
ATOM 862 O O . VAL A 1 106 ? 17.959 2.270 -18.351 1.00 78.44 106 VAL A O 1
ATOM 865 N N . GLY A 1 107 ? 17.527 2.578 -20.539 1.00 82.12 107 GLY A N 1
ATOM 866 C CA . GLY A 1 107 ? 18.726 3.373 -20.825 1.00 82.12 107 GLY A CA 1
ATOM 867 C C . GLY A 1 107 ? 18.745 4.710 -20.084 1.00 82.12 107 GLY A C 1
ATOM 868 O O . GLY A 1 107 ? 19.656 4.972 -19.301 1.00 82.12 107 GLY A O 1
ATOM 869 N N . SER A 1 108 ? 17.722 5.542 -20.295 1.00 87.12 108 SER A N 1
ATOM 870 C CA . SER A 1 108 ? 17.613 6.865 -19.677 1.00 87.12 108 SER A CA 1
ATOM 871 C C . SER A 1 108 ? 16.173 7.213 -19.301 1.00 87.12 108 SER A C 1
ATOM 873 O O . SER A 1 108 ? 15.219 6.802 -19.959 1.00 87.12 108 SER A O 1
ATOM 875 N N . LEU A 1 109 ? 16.010 8.040 -18.262 1.00 87.19 109 LEU A N 1
ATOM 876 C CA . LEU A 1 109 ? 14.722 8.668 -17.933 1.00 87.19 109 LEU A CA 1
ATOM 877 C C . LEU A 1 109 ? 14.335 9.775 -18.923 1.00 87.19 109 LEU A C 1
ATOM 879 O O . LEU A 1 109 ? 13.208 10.252 -18.879 1.00 87.19 109 LEU A O 1
ATOM 883 N N . HIS A 1 110 ? 15.254 10.202 -19.792 1.00 87.00 110 HIS A N 1
ATOM 884 C CA .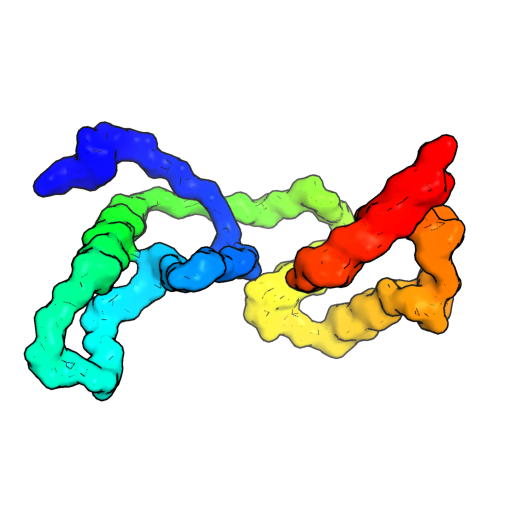 HIS A 1 110 ? 14.970 11.172 -20.852 1.00 87.00 110 HIS A CA 1
ATOM 885 C C . HIS A 1 110 ? 14.346 10.539 -22.100 1.00 87.00 110 HIS A C 1
ATOM 887 O O . HIS A 1 110 ? 13.835 11.267 -22.953 1.00 87.00 110 HIS A O 1
ATOM 893 N N . ASP A 1 111 ? 14.345 9.210 -22.187 1.00 87.44 111 ASP A N 1
ATOM 894 C CA . ASP A 1 111 ? 13.779 8.478 -23.315 1.00 87.44 111 ASP A CA 1
ATOM 895 C C . ASP A 1 111 ? 12.274 8.241 -23.102 1.00 87.44 111 ASP A C 1
ATOM 897 O O . ASP A 1 111 ? 11.797 8.110 -21.971 1.00 87.44 111 ASP A O 1
ATOM 901 N N . GLU A 1 112 ? 11.497 8.168 -24.186 1.00 88.62 112 GLU A N 1
ATOM 902 C CA . GLU A 1 112 ? 10.103 7.707 -24.109 1.00 88.62 112 GLU A CA 1
ATOM 903 C C . GLU A 1 112 ? 10.057 6.224 -23.671 1.00 88.62 112 GLU A C 1
ATOM 905 O O . GLU A 1 112 ? 10.906 5.436 -24.096 1.00 88.62 112 GLU A O 1
ATOM 910 N N . PRO A 1 113 ? 9.074 5.797 -22.851 1.00 88.44 113 PRO A N 1
ATOM 911 C CA . PRO A 1 113 ? 7.964 6.582 -22.291 1.00 88.44 113 PRO A CA 1
ATOM 912 C C . PRO A 1 113 ? 8.293 7.272 -20.947 1.00 88.44 113 PRO A C 1
ATOM 914 O O . PRO A 1 113 ? 7.416 7.858 -20.309 1.00 88.44 113 PRO A O 1
ATOM 917 N N . TRP A 1 114 ? 9.532 7.164 -20.466 1.00 88.88 114 TRP A N 1
ATOM 918 C CA . TRP A 1 114 ? 9.929 7.563 -19.110 1.00 88.88 114 TRP A CA 1
ATOM 919 C C . TRP A 1 114 ? 10.074 9.072 -18.929 1.00 88.88 114 TRP A C 1
ATOM 921 O O . TRP A 1 114 ? 9.862 9.575 -17.828 1.00 88.88 114 TRP A O 1
ATOM 931 N N . ASN A 1 115 ? 10.335 9.801 -20.011 1.00 89.12 115 ASN A N 1
ATOM 932 C CA . ASN A 1 115 ? 10.454 11.262 -20.023 1.00 89.12 115 ASN A CA 1
ATOM 933 C C . ASN A 1 115 ? 9.194 12.019 -19.557 1.00 89.12 115 ASN A C 1
ATOM 935 O O . ASN A 1 115 ? 9.268 13.209 -19.246 1.00 89.12 115 ASN A O 1
ATOM 939 N N . LYS A 1 116 ? 8.044 11.338 -19.488 1.00 88.50 116 LYS A N 1
ATOM 940 C CA . LYS A 1 116 ? 6.765 11.864 -18.982 1.00 88.50 116 LYS A CA 1
ATOM 941 C C . LYS A 1 116 ? 6.291 11.169 -17.706 1.00 88.50 116 LYS A C 1
ATOM 943 O O . LYS A 1 116 ? 5.237 11.530 -17.178 1.00 88.50 116 LYS A O 1
ATOM 948 N N . ALA A 1 117 ? 7.026 10.175 -17.213 1.00 90.25 117 ALA A N 1
ATOM 949 C CA . ALA A 1 117 ? 6.628 9.425 -16.034 1.00 90.25 117 ALA A CA 1
ATOM 950 C C . ALA A 1 117 ? 6.721 10.297 -14.765 1.00 90.25 117 ALA A C 1
ATOM 952 O O . ALA A 1 117 ? 7.662 11.082 -14.614 1.00 90.25 117 ALA A O 1
ATOM 953 N N . PRO A 1 118 ? 5.771 10.168 -13.821 1.00 91.88 118 PRO A N 1
ATOM 954 C CA . PRO A 1 118 ? 5.894 10.822 -12.527 1.00 91.88 118 PRO A CA 1
ATOM 955 C C . PRO A 1 118 ? 7.052 10.208 -11.733 1.00 91.88 118 PRO A C 1
ATOM 957 O O . PRO A 1 118 ? 7.190 8.988 -11.650 1.00 91.88 118 PRO A O 1
ATOM 960 N N . ILE A 1 119 ? 7.856 11.060 -11.095 1.00 91.31 119 ILE A N 1
ATOM 961 C CA . ILE A 1 119 ? 8.930 10.624 -10.201 1.00 91.31 119 ILE A CA 1
ATOM 962 C C . ILE A 1 119 ? 8.387 10.595 -8.773 1.00 91.31 119 ILE A C 1
ATOM 964 O O . ILE A 1 119 ? 7.993 11.622 -8.221 1.00 91.31 119 ILE A O 1
ATOM 968 N N . LEU A 1 120 ? 8.385 9.410 -8.167 1.00 94.06 120 LEU A N 1
ATOM 969 C CA . LEU A 1 120 ? 8.033 9.229 -6.763 1.00 94.06 120 LEU A CA 1
ATOM 970 C C . LEU A 1 120 ? 9.299 9.275 -5.910 1.00 94.06 120 LEU A C 1
ATOM 972 O O . LEU A 1 120 ? 10.270 8.570 -6.180 1.00 94.06 120 LEU A O 1
ATOM 976 N N . VAL A 1 121 ? 9.278 10.088 -4.857 1.00 95.31 121 VAL A N 1
ATOM 977 C CA . VAL A 1 121 ? 10.381 10.208 -3.899 1.00 95.31 121 VAL A CA 1
ATOM 978 C C . VAL A 1 121 ? 9.854 10.113 -2.476 1.00 95.31 121 VAL A C 1
ATOM 980 O O . VAL A 1 121 ? 8.711 10.460 -2.196 1.00 95.31 121 VAL A O 1
ATOM 983 N N . PHE A 1 122 ? 10.703 9.654 -1.560 1.00 94.00 122 PHE A N 1
ATOM 984 C CA . PHE A 1 122 ? 10.302 9.442 -0.170 1.00 94.00 122 PHE A CA 1
ATOM 985 C C . PHE A 1 122 ? 10.185 10.743 0.641 1.00 94.00 122 PHE A C 1
ATOM 987 O O . PHE A 1 122 ? 9.407 10.813 1.588 1.00 94.00 122 PHE A O 1
ATOM 994 N N . ARG A 1 123 ? 10.974 11.775 0.308 1.00 94.88 123 ARG A N 1
ATOM 995 C CA . ARG A 1 123 ? 11.072 13.015 1.096 1.00 94.88 123 ARG A CA 1
ATOM 996 C C . ARG A 1 123 ? 10.612 14.226 0.299 1.00 94.88 123 ARG A C 1
ATOM 998 O O . ARG A 1 123 ? 11.061 14.432 -0.828 1.00 94.88 123 ARG A O 1
ATOM 1005 N N . ASN A 1 124 ? 9.832 15.090 0.946 1.00 93.19 124 ASN A N 1
ATOM 1006 C CA . ASN A 1 124 ? 9.434 16.382 0.378 1.00 93.19 124 ASN A CA 1
ATOM 1007 C C . ASN A 1 124 ? 10.641 17.280 0.064 1.00 93.19 124 ASN A C 1
ATOM 1009 O O . ASN A 1 124 ? 10.638 17.977 -0.942 1.00 93.19 124 ASN A O 1
ATOM 1013 N N . GLU A 1 125 ? 11.709 17.193 0.861 1.00 95.69 125 GLU A N 1
ATOM 1014 C CA . GLU A 1 125 ? 12.980 17.898 0.622 1.00 95.69 125 GLU A CA 1
ATOM 1015 C C . GLU A 1 125 ? 13.603 17.572 -0.744 1.00 95.69 125 GLU A C 1
ATOM 1017 O O . GLU A 1 125 ? 14.329 18.392 -1.295 1.00 95.69 125 GLU A O 1
ATOM 1022 N N . VAL A 1 126 ? 13.308 16.392 -1.302 1.00 95.12 126 VAL A N 1
ATOM 1023 C CA . VAL A 1 126 ? 13.748 15.978 -2.643 1.00 95.12 126 VAL A CA 1
ATOM 1024 C C . VAL A 1 126 ? 12.689 16.325 -3.694 1.00 95.12 126 VAL A C 1
ATOM 1026 O O . VAL A 1 126 ? 13.028 16.749 -4.797 1.00 95.12 126 VAL A O 1
ATOM 1029 N N . GLN A 1 127 ? 11.406 16.186 -3.351 1.00 95.25 127 GLN A N 1
ATOM 1030 C CA . GLN A 1 127 ? 10.283 16.465 -4.250 1.00 95.25 127 GLN A CA 1
ATOM 1031 C C . GLN A 1 127 ? 10.233 17.940 -4.674 1.00 95.25 127 GLN A C 1
ATOM 1033 O O . GLN A 1 127 ? 10.102 18.227 -5.864 1.00 95.25 127 GLN A O 1
ATOM 1038 N N . THR A 1 128 ? 10.398 18.870 -3.729 1.00 94.69 128 THR A N 1
ATOM 1039 C CA . THR A 1 128 ? 10.292 20.311 -3.998 1.00 94.69 128 THR A CA 1
ATOM 1040 C C . THR A 1 128 ? 11.342 20.793 -5.009 1.00 94.69 128 THR A C 1
ATOM 1042 O O . THR A 1 128 ? 10.956 21.394 -6.016 1.00 94.69 128 THR A O 1
ATOM 1045 N N . PRO A 1 129 ? 12.653 20.510 -4.843 1.00 94.25 129 PRO A N 1
ATOM 1046 C CA . PRO A 1 129 ? 13.650 20.892 -5.842 1.00 94.25 129 PRO A CA 1
ATOM 1047 C C . PRO A 1 129 ? 13.417 20.269 -7.223 1.00 94.25 129 PRO A C 1
ATOM 1049 O O . PRO A 1 129 ? 13.646 20.943 -8.227 1.00 94.25 129 PRO A O 1
ATOM 1052 N N . LEU A 1 130 ? 12.967 19.008 -7.297 1.00 91.88 130 LEU A N 1
ATOM 1053 C CA . LEU A 1 130 ? 12.678 18.342 -8.574 1.00 91.88 130 LEU A CA 1
ATOM 1054 C C . LEU A 1 130 ? 11.532 19.032 -9.320 1.00 91.88 130 LEU A C 1
ATOM 1056 O O . LEU A 1 130 ? 11.665 19.335 -10.506 1.00 91.88 130 LEU A O 1
ATOM 1060 N N . ASN A 1 131 ? 10.445 19.343 -8.617 1.00 93.25 131 ASN A N 1
ATOM 1061 C CA . ASN A 1 131 ? 9.302 20.034 -9.206 1.00 93.25 131 ASN A CA 1
ATOM 1062 C C . ASN A 1 131 ? 9.651 21.454 -9.652 1.00 93.25 131 ASN A C 1
ATOM 1064 O O . ASN A 1 131 ? 9.260 21.854 -10.746 1.00 93.25 131 ASN A O 1
ATOM 1068 N N . ASN A 1 132 ? 10.425 22.197 -8.855 1.00 93.19 132 ASN A N 1
ATOM 1069 C CA . ASN A 1 132 ? 10.856 23.547 -9.223 1.00 93.19 132 ASN A CA 1
ATOM 1070 C C . ASN A 1 132 ? 11.695 23.538 -10.507 1.00 93.19 132 ASN A C 1
ATOM 1072 O O . ASN A 1 132 ? 11.453 24.343 -11.403 1.00 93.19 132 ASN A O 1
ATOM 1076 N N . LYS A 1 133 ? 12.635 22.591 -10.641 1.00 89.19 133 LYS A N 1
ATOM 1077 C CA . LYS A 1 133 ? 13.407 22.414 -11.882 1.00 89.19 133 LYS A CA 1
ATOM 1078 C C . LYS A 1 133 ? 12.498 22.083 -13.066 1.00 89.19 133 LYS A C 1
ATOM 1080 O O . LYS A 1 133 ? 12.626 22.694 -14.122 1.00 89.19 133 LYS A O 1
ATOM 1085 N N . ALA A 1 134 ? 11.560 21.153 -12.890 1.00 86.38 134 ALA A N 1
ATOM 1086 C CA . ALA A 1 134 ? 10.630 20.766 -13.948 1.00 86.38 134 ALA A CA 1
ATOM 1087 C C . ALA A 1 134 ? 9.710 21.919 -14.389 1.00 86.38 134 ALA A C 1
ATOM 1089 O O . ALA A 1 134 ? 9.386 22.010 -15.569 1.00 86.38 134 ALA A O 1
ATOM 1090 N N . ALA A 1 135 ? 9.303 22.799 -13.468 1.00 87.44 135 ALA A N 1
ATOM 1091 C CA . ALA A 1 135 ? 8.488 23.971 -13.776 1.00 87.44 135 ALA A CA 1
ATOM 1092 C C . ALA A 1 135 ? 9.261 25.010 -14.604 1.00 87.44 135 ALA A C 1
ATOM 1094 O O . ALA A 1 135 ? 8.730 25.498 -15.595 1.00 87.44 135 ALA A O 1
ATOM 1095 N N . VAL A 1 136 ? 10.523 25.288 -14.250 1.00 84.44 136 VAL A N 1
ATOM 1096 C CA . VAL A 1 136 ? 11.385 26.223 -14.999 1.00 84.44 136 VAL A CA 1
ATOM 1097 C C . VAL A 1 136 ? 11.624 25.751 -16.434 1.00 84.44 136 VAL A C 1
ATOM 1099 O O . VAL A 1 136 ? 11.606 26.562 -17.344 1.00 84.44 136 VAL A O 1
ATOM 1102 N N . HIS A 1 137 ? 11.806 24.448 -16.657 1.00 70.94 137 HIS A N 1
ATOM 1103 C CA . HIS A 1 137 ? 12.008 23.898 -18.004 1.00 70.94 137 HIS A CA 1
ATOM 1104 C C . HIS A 1 137 ? 10.734 23.834 -18.867 1.00 70.94 1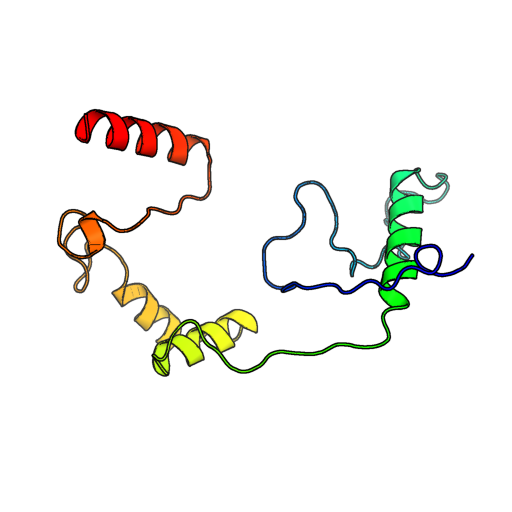37 HIS A C 1
ATOM 1106 O O . HIS A 1 137 ? 10.833 23.535 -20.055 1.00 70.94 137 HIS A O 1
ATOM 1112 N N . LYS A 1 138 ? 9.549 24.051 -18.281 1.00 60.53 138 LYS A N 1
ATOM 1113 C CA . LYS A 1 138 ? 8.254 24.030 -18.985 1.00 60.53 138 LYS A CA 1
ATOM 1114 C C . LYS A 1 138 ? 7.673 25.426 -19.254 1.00 60.53 138 LYS A C 1
ATOM 1116 O O . LYS A 1 138 ? 6.671 25.498 -19.964 1.00 60.53 138 LYS A O 1
ATOM 1121 N N . ALA A 1 139 ? 8.245 26.475 -18.662 1.00 50.84 139 ALA A N 1
ATOM 1122 C CA . ALA A 1 139 ? 7.903 27.879 -18.906 1.00 50.84 139 ALA A CA 1
ATOM 1123 C C . ALA A 1 139 ? 8.742 28.442 -20.060 1.00 50.84 139 ALA A C 1
ATOM 1125 O O . ALA A 1 139 ? 8.193 29.280 -20.807 1.00 50.84 139 ALA A O 1
#